Protein AF-A0A978TKM9-F1 (afdb_monomer_lite)

Sequence (139 aa):
MIPGKLTFPPDGYHLVAICLNLVHQRGLTVDRAMEEIANIGITPELKYQWNDIYNEIDVIAVISCKPIEQTTEEDERQEDRLWKVFGQECLLSMGSTGQNYPNFLVRWHLEQTIPPPPPKPDRLLSIRERIVPAPIQSK

Structure (mmCIF, N/CA/C/O backbone):
data_AF-A0A978TKM9-F1
#
_entry.id   AF-A0A978TKM9-F1
#
loop_
_atom_site.group_PDB
_atom_site.id
_atom_site.type_symbol
_atom_site.label_atom_id
_atom_site.label_alt_id
_atom_site.label_comp_id
_atom_site.label_asym_id
_atom_site.label_entity_id
_atom_site.label_seq_id
_atom_site.pdbx_PDB_ins_code
_atom_site.Cartn_x
_atom_site.Cartn_y
_atom_site.Cartn_z
_atom_site.occupancy
_atom_site.B_iso_or_equiv
_atom_site.auth_seq_id
_atom_site.auth_comp_id
_atom_site.auth_asym_id
_atom_site.auth_atom_id
_atom_site.pdbx_PDB_model_num
ATOM 1 N N . MET A 1 1 ? 1.208 -3.485 -26.364 1.00 33.53 1 MET A N 1
ATOM 2 C CA . MET A 1 1 ? 1.485 -2.527 -25.275 1.00 33.53 1 MET A CA 1
ATOM 3 C C . MET A 1 1 ? 0.598 -2.953 -24.118 1.00 33.53 1 MET A C 1
ATOM 5 O O . MET A 1 1 ? -0.610 -2.854 -24.263 1.00 33.53 1 MET A O 1
ATOM 9 N N . ILE A 1 2 ? 1.153 -3.583 -23.078 1.00 36.50 2 ILE A N 1
ATOM 10 C CA . ILE A 1 2 ? 0.353 -4.039 -21.929 1.00 36.50 2 ILE A CA 1
ATOM 11 C C . ILE A 1 2 ? 0.130 -2.799 -21.050 1.00 36.50 2 ILE A C 1
ATOM 13 O O . ILE A 1 2 ? 1.122 -2.229 -20.590 1.00 36.50 2 ILE A O 1
ATOM 17 N N . PRO A 1 3 ? -1.111 -2.317 -20.875 1.00 35.09 3 PRO A N 1
ATOM 18 C CA . PRO A 1 3 ? -1.377 -1.201 -19.980 1.00 35.09 3 PRO A CA 1
ATOM 19 C C . PRO A 1 3 ? -1.104 -1.648 -18.538 1.00 35.09 3 PRO A C 1
ATOM 21 O O . PRO A 1 3 ? -1.501 -2.744 -18.158 1.00 35.09 3 PRO A O 1
ATOM 24 N N . GLY A 1 4 ? -0.453 -0.804 -17.733 1.00 44.97 4 GLY A N 1
ATOM 25 C CA . GLY A 1 4 ? -0.467 -0.970 -16.273 1.00 44.97 4 GLY A CA 1
ATOM 26 C C . GLY A 1 4 ? 0.777 -1.571 -15.616 1.00 44.97 4 GLY A C 1
ATOM 27 O O . GLY A 1 4 ? 0.676 -2.096 -14.512 1.00 44.97 4 GLY A O 1
ATOM 28 N N . LYS A 1 5 ? 1.976 -1.476 -16.210 1.00 52.28 5 LYS A N 1
ATOM 29 C CA . LYS A 1 5 ? 3.181 -1.628 -15.375 1.00 52.28 5 LYS A CA 1
ATOM 30 C C . LYS A 1 5 ? 3.265 -0.428 -14.435 1.00 52.28 5 LYS A C 1
ATOM 32 O O . LYS A 1 5 ? 3.530 0.686 -14.878 1.00 52.28 5 LYS A O 1
ATOM 37 N N . LEU A 1 6 ? 3.031 -0.674 -13.149 1.00 56.16 6 LEU A N 1
ATOM 38 C CA . LEU A 1 6 ? 3.459 0.203 -12.067 1.00 56.16 6 LEU A CA 1
ATOM 39 C C . LEU A 1 6 ? 4.971 0.401 -12.240 1.00 56.16 6 LEU A C 1
ATOM 41 O O . LEU A 1 6 ? 5.762 -0.512 -12.011 1.00 56.16 6 LEU A O 1
ATOM 45 N N . THR A 1 7 ? 5.369 1.557 -12.766 1.00 61.59 7 THR A N 1
ATOM 46 C CA . THR A 1 7 ? 6.777 1.939 -12.816 1.00 61.59 7 THR A CA 1
ATOM 47 C C . THR A 1 7 ? 7.239 2.151 -11.388 1.00 61.59 7 THR A C 1
ATOM 49 O O . THR A 1 7 ? 6.552 2.827 -10.618 1.00 61.59 7 THR A O 1
ATOM 52 N N . PHE A 1 8 ? 8.378 1.554 -11.045 1.00 65.19 8 PHE A N 1
ATOM 53 C CA . PHE A 1 8 ? 9.035 1.767 -9.762 1.00 65.19 8 PHE A CA 1
ATOM 54 C C . PHE A 1 8 ? 9.102 3.272 -9.441 1.00 65.19 8 PHE A C 1
ATOM 56 O O . PHE A 1 8 ? 9.302 4.062 -10.375 1.00 65.19 8 PHE A O 1
ATOM 63 N N . PRO A 1 9 ? 8.903 3.688 -8.175 1.00 72.19 9 PRO A N 1
ATOM 64 C CA . PRO A 1 9 ? 9.083 5.078 -7.779 1.00 72.19 9 PRO A CA 1
ATOM 65 C C . PRO A 1 9 ? 10.443 5.591 -8.281 1.00 72.19 9 PRO A C 1
ATOM 67 O O . PRO A 1 9 ? 11.438 4.861 -8.185 1.00 72.19 9 PRO A O 1
ATOM 70 N N . PRO A 1 10 ? 10.505 6.817 -8.836 1.00 76.19 10 PRO A N 1
ATOM 71 C CA . PRO A 1 10 ? 11.764 7.394 -9.287 1.00 76.19 10 PRO A CA 1
ATOM 72 C C . PRO A 1 10 ? 12.815 7.396 -8.174 1.00 76.19 10 PRO A C 1
ATOM 74 O O . PRO A 1 10 ? 12.484 7.349 -6.990 1.00 76.19 10 PRO A O 1
ATOM 77 N N . ASP A 1 11 ? 14.087 7.468 -8.552 1.00 81.00 11 ASP A N 1
ATOM 78 C CA . ASP A 1 11 ? 15.162 7.625 -7.573 1.00 81.00 11 ASP A CA 1
ATOM 79 C C . ASP A 1 11 ? 14.912 8.852 -6.675 1.00 81.00 11 ASP A C 1
ATOM 81 O O . ASP A 1 11 ? 14.464 9.900 -7.148 1.00 81.00 11 ASP A O 1
ATOM 85 N N . GLY A 1 12 ? 15.156 8.698 -5.375 1.00 82.00 12 GLY A N 1
ATOM 86 C CA . GLY A 1 12 ? 14.908 9.718 -4.360 1.00 82.00 12 GLY A CA 1
ATOM 87 C C . GLY A 1 12 ? 13.449 9.846 -3.917 1.00 82.00 12 GLY A C 1
ATOM 88 O O . GLY A 1 12 ? 13.127 10.802 -3.212 1.00 82.00 12 GLY A O 1
ATOM 89 N N . TYR A 1 13 ? 12.557 8.927 -4.306 1.00 88.25 13 TYR A N 1
ATOM 90 C CA . TYR A 1 13 ? 11.153 8.917 -3.873 1.00 88.25 13 TYR A CA 1
ATOM 91 C C . TYR A 1 13 ? 10.898 7.875 -2.785 1.00 88.25 13 TYR A C 1
ATOM 93 O O . TYR A 1 13 ? 11.485 6.797 -2.774 1.00 88.25 13 TYR A O 1
ATOM 101 N N . HIS A 1 14 ? 9.970 8.191 -1.891 1.00 89.12 14 HIS A N 1
ATOM 102 C CA . HIS A 1 14 ? 9.386 7.280 -0.921 1.00 89.12 14 HIS A CA 1
ATOM 103 C C . HIS A 1 14 ? 8.019 6.818 -1.426 1.00 89.12 14 HIS A C 1
ATOM 105 O O . HIS A 1 14 ? 7.187 7.640 -1.826 1.00 89.12 14 HIS A O 1
ATOM 111 N N . LEU A 1 15 ? 7.822 5.501 -1.463 1.00 90.44 15 LEU A N 1
ATOM 112 C CA . LEU A 1 15 ? 6.572 4.851 -1.838 1.00 90.44 15 LEU A CA 1
ATOM 113 C C . LEU A 1 15 ? 5.964 4.189 -0.609 1.00 90.44 15 LEU A C 1
ATOM 115 O O . LEU A 1 15 ? 6.588 3.309 -0.015 1.00 90.44 15 LEU A O 1
ATOM 119 N N . VAL A 1 16 ? 4.712 4.544 -0.328 1.00 93.12 16 VAL A N 1
ATOM 120 C CA . VAL A 1 16 ? 3.839 3.825 0.596 1.00 93.12 16 VAL A CA 1
ATOM 121 C C . VAL A 1 16 ? 2.669 3.257 -0.200 1.00 93.12 16 VAL A C 1
ATOM 123 O O . VAL A 1 16 ? 1.909 3.993 -0.835 1.00 93.12 16 VAL A O 1
ATOM 126 N N . ALA A 1 17 ? 2.523 1.937 -0.198 1.00 94.56 17 ALA A N 1
ATOM 127 C CA . ALA A 1 17 ? 1.492 1.245 -0.961 1.00 94.56 17 ALA A CA 1
ATOM 128 C C . ALA A 1 17 ? 0.975 0.011 -0.224 1.00 94.56 17 ALA A C 1
ATOM 130 O O . ALA A 1 17 ? 1.730 -0.683 0.447 1.00 94.56 17 ALA A O 1
ATOM 131 N N . ILE A 1 18 ? -0.308 -0.295 -0.395 1.00 96.31 18 ILE A N 1
ATOM 132 C CA . ILE A 1 18 ? -0.939 -1.492 0.161 1.00 96.31 18 ILE A CA 1
ATOM 133 C C . ILE A 1 18 ? -1.300 -2.438 -0.976 1.00 96.31 18 ILE A C 1
ATOM 135 O O . ILE A 1 18 ? -1.987 -2.048 -1.922 1.00 96.31 18 ILE A O 1
ATOM 139 N N . CYS A 1 19 ? -0.884 -3.698 -0.869 1.00 95.81 19 CYS A N 1
ATOM 140 C CA . CYS A 1 19 ? -1.361 -4.756 -1.750 1.00 95.81 19 CYS A CA 1
ATOM 141 C C . CYS A 1 19 ? -2.707 -5.285 -1.240 1.00 95.81 19 CYS A C 1
ATOM 143 O O . CYS A 1 19 ? -2.758 -6.046 -0.270 1.00 95.81 19 CYS A O 1
ATOM 145 N N . LEU A 1 20 ? -3.808 -4.903 -1.896 1.00 96.94 20 LEU A N 1
ATOM 146 C CA . LEU A 1 20 ? -5.159 -5.305 -1.490 1.00 96.94 20 LEU A CA 1
ATOM 147 C C . LEU A 1 20 ? -5.385 -6.814 -1.650 1.00 96.94 20 LEU A C 1
ATOM 149 O O . LEU A 1 20 ? -6.211 -7.385 -0.947 1.00 96.94 20 LEU A O 1
ATOM 153 N N . ASN A 1 21 ? -4.607 -7.486 -2.501 1.00 95.88 21 ASN A N 1
ATOM 154 C CA . ASN A 1 21 ? -4.639 -8.943 -2.631 1.00 95.88 21 ASN A CA 1
ATOM 155 C C . ASN A 1 21 ? -4.097 -9.661 -1.386 1.00 95.88 21 ASN A C 1
ATOM 157 O O . ASN A 1 21 ? -4.394 -10.836 -1.217 1.00 95.88 21 ASN A O 1
ATOM 161 N N . LEU A 1 22 ? -3.330 -8.988 -0.516 1.00 96.19 22 LEU A N 1
ATOM 162 C CA . LEU A 1 22 ? -2.732 -9.594 0.680 1.00 96.19 22 LEU A CA 1
ATOM 163 C C . LEU A 1 22 ? -3.465 -9.248 1.984 1.00 96.19 22 LEU A C 1
ATOM 165 O O . LEU A 1 22 ? -3.185 -9.856 3.013 1.00 96.19 22 LEU A O 1
ATOM 169 N N . VAL A 1 23 ? -4.453 -8.345 1.971 1.00 96.75 23 VAL A N 1
ATOM 170 C CA . VAL A 1 23 ? -5.127 -7.878 3.208 1.00 96.75 23 VAL A CA 1
ATOM 171 C C . VAL A 1 23 ? -5.851 -8.992 3.970 1.00 96.75 23 VAL A C 1
ATOM 173 O O . VAL A 1 23 ? -6.031 -8.906 5.186 1.00 96.75 23 VAL A O 1
ATOM 176 N N . HIS A 1 24 ? -6.184 -10.094 3.290 1.00 95.06 24 HIS A N 1
ATOM 177 C CA . HIS A 1 24 ? -6.733 -11.289 3.928 1.00 95.06 24 HIS A CA 1
ATOM 178 C C . HIS A 1 24 ? -5.772 -11.910 4.956 1.00 95.06 24 HIS A C 1
ATOM 180 O O . HIS A 1 24 ? -6.227 -12.580 5.882 1.00 95.06 24 HIS A O 1
ATOM 186 N N . GLN A 1 25 ? -4.456 -11.688 4.836 1.00 93.25 25 GLN A N 1
ATOM 187 C CA . GLN A 1 25 ? -3.461 -12.160 5.806 1.00 93.25 25 GLN A CA 1
ATOM 188 C C . GLN A 1 25 ? -3.643 -11.500 7.179 1.00 93.25 25 GLN A C 1
ATOM 190 O O . GLN A 1 25 ? -3.291 -12.082 8.201 1.00 93.25 25 GLN A O 1
ATOM 195 N N . ARG A 1 26 ? -4.276 -10.322 7.209 1.00 93.19 26 ARG A N 1
ATOM 196 C CA . ARG A 1 26 ? -4.666 -9.592 8.423 1.00 93.19 26 ARG A CA 1
ATOM 197 C C . ARG A 1 26 ? -6.130 -9.822 8.811 1.00 93.19 26 ARG A C 1
ATOM 199 O O . ARG A 1 26 ? -6.643 -9.149 9.697 1.00 93.19 26 ARG A O 1
ATOM 206 N N . GLY A 1 27 ? -6.820 -10.758 8.152 1.00 94.25 27 GLY A N 1
ATOM 207 C CA . GLY A 1 27 ? -8.242 -11.032 8.378 1.00 94.25 27 GLY A CA 1
ATOM 208 C C . GLY A 1 27 ? -9.186 -9.967 7.812 1.00 94.25 27 GLY A C 1
ATOM 209 O O . GLY A 1 27 ? -10.348 -9.915 8.214 1.00 94.25 27 GLY A O 1
ATOM 210 N N . LEU A 1 28 ? -8.710 -9.118 6.897 1.00 95.88 28 LEU A N 1
ATOM 211 C CA . LEU A 1 28 ? -9.508 -8.070 6.266 1.00 95.88 28 LEU A CA 1
ATOM 212 C C . LEU A 1 28 ? -10.038 -8.524 4.902 1.00 95.88 28 LEU A C 1
ATOM 214 O O . LEU A 1 28 ? -9.389 -9.278 4.178 1.00 95.88 28 LEU A O 1
ATOM 218 N N . THR A 1 29 ? -11.211 -8.018 4.529 1.00 97.00 29 THR A N 1
ATOM 219 C CA . THR A 1 29 ? -11.654 -8.002 3.129 1.00 97.00 29 THR A CA 1
ATOM 220 C C . THR A 1 29 ? -11.143 -6.735 2.446 1.00 97.00 29 THR A C 1
ATOM 222 O O . THR A 1 29 ? -10.745 -5.782 3.117 1.00 97.00 29 THR A O 1
ATOM 225 N N . VAL A 1 30 ? -11.187 -6.695 1.113 1.00 96.12 30 VAL A N 1
ATOM 226 C CA . VAL A 1 30 ? -10.810 -5.497 0.345 1.00 96.12 30 VAL A CA 1
ATOM 227 C C . VAL A 1 30 ? -11.669 -4.292 0.737 1.00 96.12 30 VAL A C 1
ATOM 229 O O . VAL A 1 30 ? -11.122 -3.231 1.019 1.00 96.12 30 VAL A O 1
ATOM 232 N N . ASP A 1 31 ? -12.990 -4.461 0.845 1.00 96.94 31 ASP A N 1
ATOM 233 C CA . ASP A 1 31 ? -13.892 -3.375 1.254 1.00 96.94 31 ASP A CA 1
ATOM 234 C C . ASP A 1 31 ? -13.528 -2.836 2.640 1.00 96.94 31 ASP A C 1
ATOM 236 O O . ASP A 1 31 ? -13.445 -1.626 2.844 1.00 96.94 31 ASP A O 1
ATOM 240 N N . ARG A 1 32 ? -13.220 -3.732 3.588 1.00 97.75 32 ARG A N 1
ATOM 241 C CA . ARG A 1 32 ? -12.820 -3.326 4.937 1.00 97.75 32 ARG A CA 1
ATOM 242 C C . ARG A 1 32 ? -11.459 -2.647 4.964 1.00 97.75 32 ARG A C 1
ATOM 244 O O . ARG A 1 32 ? -11.305 -1.659 5.665 1.00 97.75 32 ARG A O 1
ATOM 251 N N . ALA A 1 33 ? -10.506 -3.113 4.162 1.00 97.56 33 ALA A N 1
ATOM 252 C CA . ALA A 1 33 ? -9.230 -2.431 3.987 1.00 97.56 33 ALA A CA 1
ATOM 253 C C . ALA A 1 33 ? -9.422 -0.999 3.456 1.00 97.56 33 ALA A C 1
ATOM 255 O O . ALA A 1 33 ? -8.809 -0.069 3.974 1.00 97.56 33 ALA A O 1
ATOM 256 N N . MET A 1 34 ? -10.306 -0.799 2.475 1.00 97.94 34 MET A N 1
ATOM 257 C CA . MET A 1 34 ? -10.608 0.532 1.938 1.00 97.94 34 MET A CA 1
ATOM 258 C C . MET A 1 34 ? -11.292 1.439 2.967 1.00 97.94 34 MET A C 1
ATOM 260 O O . MET A 1 34 ? -10.968 2.624 3.038 1.00 97.94 34 MET A O 1
ATOM 264 N N . GLU A 1 35 ? -12.187 0.895 3.796 1.00 97.50 35 GLU A N 1
ATOM 265 C CA . GLU A 1 35 ? -12.778 1.633 4.918 1.00 97.50 35 GLU A CA 1
ATOM 266 C C . GLU A 1 35 ? -11.728 2.061 5.950 1.00 97.50 35 GLU A C 1
ATOM 268 O O . GLU A 1 35 ? -11.750 3.207 6.389 1.00 97.50 35 GLU A O 1
ATOM 273 N N . GLU A 1 36 ? -10.779 1.190 6.308 1.00 97.50 36 GLU A N 1
ATOM 274 C CA . GLU A 1 36 ? -9.695 1.547 7.233 1.00 97.50 36 GLU A CA 1
ATOM 275 C C . GLU A 1 36 ? -8.809 2.670 6.671 1.00 97.50 36 GLU A C 1
ATOM 277 O O . GLU A 1 36 ? -8.473 3.613 7.388 1.00 97.50 36 GLU A O 1
ATOM 282 N N . ILE A 1 37 ? -8.485 2.631 5.373 1.00 96.81 37 ILE A N 1
ATOM 283 C CA . ILE A 1 37 ? -7.734 3.711 4.708 1.00 96.81 37 ILE A CA 1
ATOM 284 C C . ILE A 1 37 ? -8.524 5.031 4.772 1.00 96.81 37 ILE A C 1
ATOM 286 O O . ILE A 1 37 ? -7.971 6.073 5.135 1.00 96.81 37 ILE A O 1
ATOM 290 N N . ALA A 1 38 ? -9.829 4.987 4.487 1.00 96.19 38 ALA A N 1
ATOM 291 C CA . ALA A 1 38 ? -10.698 6.158 4.559 1.00 96.19 38 ALA A CA 1
ATOM 292 C C . ALA A 1 38 ? -10.835 6.705 5.994 1.00 96.19 38 ALA A C 1
ATOM 294 O O . ALA A 1 38 ? -10.815 7.920 6.184 1.00 96.19 38 ALA A O 1
ATOM 295 N N . ASN A 1 39 ? -10.902 5.836 7.009 1.00 96.00 39 ASN A N 1
ATOM 296 C CA . ASN A 1 39 ? -10.958 6.219 8.426 1.00 96.00 39 ASN A CA 1
ATOM 297 C C . ASN A 1 39 ? -9.684 6.932 8.899 1.00 96.00 39 ASN A C 1
ATOM 299 O O . ASN A 1 39 ? -9.741 7.773 9.797 1.00 96.00 39 ASN A O 1
ATOM 303 N N . ILE A 1 40 ? -8.535 6.627 8.288 1.00 93.69 40 ILE A N 1
ATOM 304 C CA . ILE A 1 40 ? -7.274 7.344 8.529 1.00 93.69 40 ILE A CA 1
ATOM 305 C C . ILE A 1 40 ? -7.283 8.731 7.851 1.00 93.69 40 ILE A C 1
ATOM 307 O O . ILE A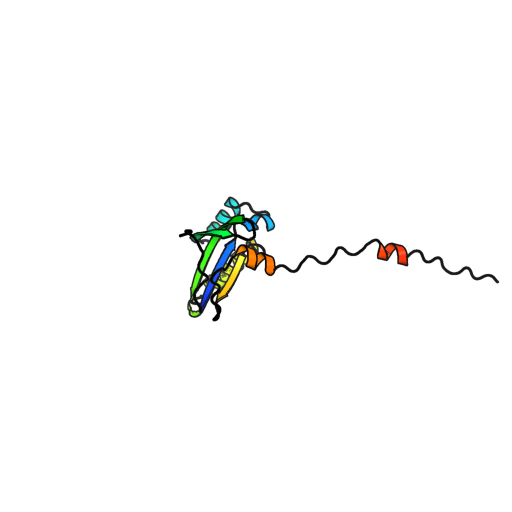 1 40 ? -6.467 9.585 8.195 1.00 93.69 40 ILE A O 1
ATOM 311 N N . GLY A 1 41 ? -8.246 8.997 6.961 1.00 93.94 41 GLY A N 1
ATOM 312 C CA . GLY A 1 41 ? -8.388 10.256 6.227 1.00 93.94 41 GLY A CA 1
ATOM 313 C C . GLY A 1 41 ? -7.649 10.266 4.890 1.00 93.94 41 GLY A C 1
ATOM 314 O O . GLY A 1 41 ? -7.349 11.336 4.366 1.00 93.94 41 GLY A O 1
ATOM 315 N N . ILE A 1 42 ? -7.336 9.089 4.343 1.00 93.81 42 ILE A N 1
ATOM 316 C CA . ILE A 1 42 ? -6.531 8.935 3.131 1.00 93.81 42 ILE A CA 1
ATOM 317 C C . ILE A 1 42 ? -7.433 8.547 1.959 1.00 93.81 42 ILE A C 1
ATOM 319 O O . ILE A 1 42 ? -8.297 7.682 2.076 1.00 93.81 42 ILE A O 1
ATOM 323 N N . THR A 1 43 ? -7.206 9.165 0.799 1.00 94.31 43 THR A N 1
ATOM 324 C CA . THR A 1 43 ? -7.806 8.740 -0.474 1.00 94.31 43 THR A CA 1
ATOM 325 C C . THR A 1 43 ? -6.705 8.153 -1.357 1.00 94.31 43 THR A C 1
ATOM 327 O O . THR A 1 43 ? -5.912 8.923 -1.899 1.00 94.31 43 THR A O 1
ATOM 330 N N . PRO A 1 44 ? -6.605 6.819 -1.483 1.00 94.50 44 PRO A N 1
ATOM 331 C CA . PRO A 1 44 ? -5.512 6.195 -2.216 1.00 94.50 44 PRO A CA 1
ATOM 332 C C . PRO A 1 44 ? -5.727 6.271 -3.732 1.00 94.50 44 PRO A C 1
ATOM 334 O O . PRO A 1 44 ? -6.859 6.258 -4.219 1.00 94.50 44 PRO A O 1
ATOM 337 N N . GLU A 1 45 ? -4.635 6.257 -4.493 1.00 94.06 45 GLU A N 1
ATOM 338 C CA . GLU A 1 45 ? -4.678 6.002 -5.934 1.00 94.06 45 GLU A CA 1
ATOM 339 C C . GLU A 1 45 ? -4.673 4.484 -6.171 1.00 94.06 45 GLU A C 1
ATOM 341 O O . GLU A 1 45 ? -3.720 3.792 -5.811 1.00 94.06 45 GLU A O 1
ATOM 346 N N . LEU A 1 46 ? -5.728 3.947 -6.788 1.00 93.38 46 LEU A N 1
ATOM 347 C CA . LEU A 1 46 ? -5.777 2.529 -7.145 1.00 93.38 46 LEU A CA 1
ATOM 348 C C . LEU A 1 46 ? -5.013 2.266 -8.444 1.00 93.38 46 LEU A C 1
ATOM 350 O O . LEU A 1 46 ? -5.279 2.882 -9.478 1.00 93.38 46 LEU A O 1
ATOM 354 N N . LYS A 1 47 ? -4.100 1.297 -8.401 1.00 91.19 47 LYS A N 1
ATOM 355 C CA . LYS A 1 47 ? -3.353 0.801 -9.558 1.00 91.19 47 LYS A CA 1
ATOM 356 C C . LYS A 1 47 ? -3.532 -0.699 -9.701 1.00 91.19 47 LYS A C 1
ATOM 358 O O . LYS A 1 47 ? -3.622 -1.427 -8.718 1.00 91.19 47 LYS A O 1
ATOM 363 N N . TYR A 1 48 ? -3.543 -1.149 -10.946 1.00 89.94 48 TYR A N 1
ATOM 364 C CA . TYR A 1 48 ? -3.626 -2.559 -11.300 1.00 89.94 48 TYR A CA 1
ATOM 365 C C . TYR A 1 48 ? -2.297 -2.975 -11.905 1.00 89.94 48 TYR A C 1
ATOM 367 O O . TYR A 1 48 ? -1.832 -2.344 -12.854 1.00 89.94 48 TYR A O 1
ATOM 375 N N . GLN A 1 49 ? -1.692 -4.016 -11.349 1.00 88.25 49 GLN A N 1
ATOM 376 C CA . GLN A 1 49 ? -0.416 -4.551 -11.795 1.00 88.25 49 GLN A CA 1
ATOM 377 C C . GLN A 1 49 ? -0.596 -6.018 -12.170 1.00 88.25 49 GLN A C 1
ATOM 379 O O . GLN A 1 49 ? -1.019 -6.828 -11.354 1.00 88.25 49 GLN A O 1
ATOM 384 N N . TRP A 1 50 ? -0.265 -6.371 -13.411 1.00 89.06 50 TRP A N 1
ATOM 385 C CA . TRP A 1 50 ? -0.169 -7.778 -13.788 1.00 89.06 50 TRP A CA 1
ATOM 386 C C . TRP A 1 50 ? 1.037 -8.414 -13.089 1.00 89.06 50 TRP A C 1
ATOM 388 O O . TRP A 1 50 ? 2.158 -7.914 -13.218 1.00 89.06 50 TRP A O 1
ATOM 398 N N . ASN A 1 51 ? 0.801 -9.496 -12.351 1.00 89.06 51 ASN A N 1
ATOM 399 C CA . ASN A 1 51 ? 1.822 -10.229 -11.623 1.00 89.06 51 ASN A CA 1
ATOM 400 C C . ASN A 1 51 ? 2.082 -11.582 -12.296 1.00 89.06 51 ASN A C 1
ATOM 402 O O . ASN A 1 51 ? 1.332 -12.541 -12.120 1.00 89.06 51 ASN A O 1
ATOM 406 N N . ASP A 1 52 ? 3.184 -11.661 -13.044 1.00 88.50 52 ASP A N 1
ATOM 407 C CA . ASP A 1 52 ? 3.589 -12.864 -13.784 1.00 88.50 52 ASP A CA 1
ATOM 408 C C . ASP A 1 52 ? 3.949 -14.057 -12.878 1.00 88.50 52 ASP A C 1
ATOM 410 O O . ASP A 1 52 ? 3.941 -15.196 -13.337 1.00 88.50 52 ASP A O 1
ATOM 414 N N . ILE A 1 53 ? 4.263 -13.822 -11.598 1.00 88.56 53 ILE A N 1
ATOM 415 C CA . ILE A 1 53 ? 4.643 -14.881 -10.647 1.00 88.56 53 ILE A CA 1
ATOM 416 C C . ILE A 1 53 ? 3.407 -15.665 -10.205 1.00 88.56 53 ILE A C 1
ATOM 418 O O . ILE A 1 53 ? 3.451 -16.890 -10.114 1.00 88.56 53 ILE A O 1
ATOM 422 N N . TYR A 1 54 ? 2.303 -14.956 -9.967 1.00 87.44 54 TYR A N 1
ATOM 423 C CA . TYR A 1 54 ? 1.028 -15.546 -9.552 1.00 87.44 54 TYR A CA 1
ATOM 424 C C . TYR A 1 54 ? 0.050 -15.757 -10.709 1.00 87.44 54 TYR A C 1
ATOM 426 O O . TYR A 1 54 ? -0.946 -16.451 -10.535 1.00 87.44 54 TYR A O 1
ATOM 434 N N . ASN A 1 55 ? 0.350 -15.207 -11.892 1.00 89.81 55 ASN A N 1
ATOM 435 C CA . ASN A 1 55 ? -0.542 -15.184 -13.052 1.00 89.81 55 ASN A CA 1
ATOM 436 C C . ASN A 1 55 ? -1.906 -14.543 -12.715 1.00 89.81 55 ASN A C 1
ATOM 438 O O . ASN A 1 55 ? -2.967 -15.036 -13.102 1.00 89.81 55 ASN A O 1
ATOM 442 N N . GLU A 1 56 ? -1.858 -13.441 -11.961 1.00 92.31 56 GLU A N 1
ATOM 443 C CA . GLU A 1 56 ? -3.008 -12.714 -11.413 1.00 92.31 56 GLU A CA 1
ATOM 444 C C . GLU A 1 56 ? -2.821 -11.195 -11.559 1.00 92.31 56 GLU A C 1
ATOM 446 O O . GLU A 1 56 ? -1.712 -10.699 -11.765 1.00 92.31 56 GLU A O 1
ATOM 451 N N . ILE A 1 57 ? -3.917 -10.438 -11.434 1.00 91.44 57 ILE A N 1
ATOM 452 C CA . ILE A 1 57 ? -3.862 -8.977 -11.296 1.00 91.44 57 ILE A CA 1
ATOM 453 C C . ILE A 1 57 ? -3.783 -8.636 -9.808 1.00 91.44 57 ILE A C 1
ATOM 455 O O . ILE A 1 57 ? -4.702 -8.937 -9.043 1.00 91.44 57 ILE A O 1
ATOM 459 N N . ASP A 1 58 ? -2.716 -7.945 -9.423 1.00 93.69 58 ASP A N 1
ATOM 460 C CA . ASP A 1 58 ? -2.611 -7.304 -8.122 1.00 93.69 58 ASP A CA 1
ATOM 461 C C . ASP A 1 58 ? -3.294 -5.932 -8.158 1.00 93.69 58 ASP A C 1
ATOM 463 O O . ASP A 1 58 ? -3.067 -5.115 -9.058 1.00 93.69 58 ASP A O 1
ATOM 467 N N . VAL A 1 59 ? -4.125 -5.672 -7.153 1.00 94.69 59 VAL A N 1
ATOM 468 C CA . VAL A 1 59 ? -4.761 -4.381 -6.902 1.00 94.69 59 VAL A CA 1
ATOM 469 C C . VAL A 1 59 ? -3.979 -3.677 -5.801 1.00 94.69 59 VAL A C 1
ATOM 471 O O . VAL A 1 59 ? -3.908 -4.142 -4.662 1.00 94.69 59 VAL A O 1
ATOM 474 N N . ILE A 1 60 ? -3.381 -2.543 -6.147 1.00 94.81 60 ILE A N 1
ATOM 475 C CA . ILE A 1 60 ? -2.498 -1.777 -5.275 1.00 94.81 60 ILE A CA 1
ATOM 476 C C . ILE A 1 60 ? -3.167 -0.451 -4.928 1.00 94.81 60 ILE A C 1
ATOM 478 O O . ILE A 1 60 ? -3.502 0.327 -5.819 1.00 94.81 60 ILE A O 1
ATOM 482 N N . ALA A 1 61 ? -3.321 -0.172 -3.639 1.00 95.88 61 ALA A N 1
ATOM 483 C CA . ALA A 1 61 ? -3.685 1.148 -3.143 1.00 95.88 61 ALA A CA 1
ATOM 484 C C . ALA A 1 61 ? -2.404 1.939 -2.858 1.00 95.88 61 ALA A C 1
ATOM 486 O O . ALA A 1 61 ? -1.717 1.688 -1.868 1.00 95.88 61 ALA A O 1
ATOM 487 N N . VAL A 1 62 ? -2.057 2.876 -3.740 1.00 93.81 62 VAL A N 1
ATOM 488 C CA . VAL A 1 62 ? -0.921 3.781 -3.546 1.00 93.81 62 VAL A CA 1
ATOM 489 C C . VAL A 1 62 ? -1.356 4.902 -2.611 1.00 93.81 62 VAL A C 1
ATOM 491 O O . VAL A 1 62 ? -2.250 5.683 -2.933 1.00 93.81 62 VAL A O 1
ATOM 494 N N . ILE A 1 63 ? -0.724 4.952 -1.444 1.00 94.88 63 ILE A N 1
ATOM 495 C CA . ILE A 1 63 ? -0.998 5.931 -0.391 1.00 94.88 63 ILE A CA 1
ATOM 496 C C . ILE A 1 63 ? -0.208 7.206 -0.660 1.00 94.88 63 ILE A C 1
ATOM 498 O O . ILE A 1 63 ? -0.757 8.305 -0.653 1.00 94.88 63 ILE A O 1
ATOM 502 N N . SER A 1 64 ? 1.087 7.052 -0.925 1.00 91.56 64 SER A N 1
ATOM 503 C CA . SER A 1 64 ? 1.981 8.155 -1.241 1.00 91.56 64 SER A CA 1
ATOM 504 C C . SER A 1 64 ? 3.099 7.678 -2.164 1.00 91.56 64 SER A C 1
ATOM 506 O O . SER A 1 64 ? 3.542 6.532 -2.111 1.00 91.56 64 SER A O 1
ATOM 508 N N . CYS A 1 65 ? 3.532 8.563 -3.056 1.00 89.56 65 CYS A N 1
ATOM 509 C CA . CYS A 1 65 ? 4.701 8.362 -3.904 1.00 89.56 65 CYS A CA 1
ATOM 510 C C . CYS A 1 65 ? 5.312 9.736 -4.180 1.00 89.56 65 CYS A C 1
ATOM 512 O O . CYS A 1 65 ? 4.905 10.420 -5.121 1.00 89.56 65 CYS A O 1
ATOM 514 N N . LYS A 1 66 ? 6.241 10.178 -3.329 1.00 89.62 66 LYS A N 1
ATOM 515 C CA . LYS A 1 66 ? 6.789 11.544 -3.375 1.00 89.62 66 LYS A CA 1
ATOM 516 C C . LYS A 1 66 ? 8.276 11.587 -3.032 1.00 89.62 66 LYS A C 1
ATOM 518 O O . LYS A 1 66 ? 8.769 10.620 -2.460 1.00 89.62 66 LYS A O 1
ATOM 523 N N . PRO A 1 67 ? 9.001 12.668 -3.370 1.00 90.19 67 PRO A N 1
ATOM 524 C CA . PRO A 1 67 ? 10.405 12.802 -3.000 1.00 90.19 67 PRO A CA 1
ATOM 525 C C . PRO A 1 67 ? 10.602 12.652 -1.488 1.00 90.19 67 PRO A C 1
ATOM 527 O O . PRO A 1 67 ? 9.836 13.231 -0.721 1.00 90.19 67 PRO A O 1
ATOM 530 N N . ILE A 1 68 ? 11.642 11.927 -1.069 1.00 87.88 68 ILE A N 1
ATOM 531 C CA . ILE A 1 68 ? 11.970 11.687 0.349 1.00 87.88 68 ILE A CA 1
ATOM 532 C C . ILE A 1 68 ? 12.145 13.017 1.098 1.00 87.88 68 ILE A C 1
ATOM 534 O O . ILE A 1 68 ? 11.697 13.165 2.228 1.00 87.88 68 ILE A O 1
ATOM 538 N N . GLU A 1 69 ? 12.734 14.018 0.442 1.00 88.62 69 GLU A N 1
ATOM 539 C CA . GLU A 1 69 ? 12.931 15.365 0.999 1.00 88.62 69 GLU A CA 1
ATOM 540 C C . GLU A 1 69 ? 11.616 16.123 1.269 1.00 88.62 69 GLU A C 1
ATOM 542 O O . GLU A 1 69 ? 11.618 17.136 1.962 1.00 88.62 69 GLU A O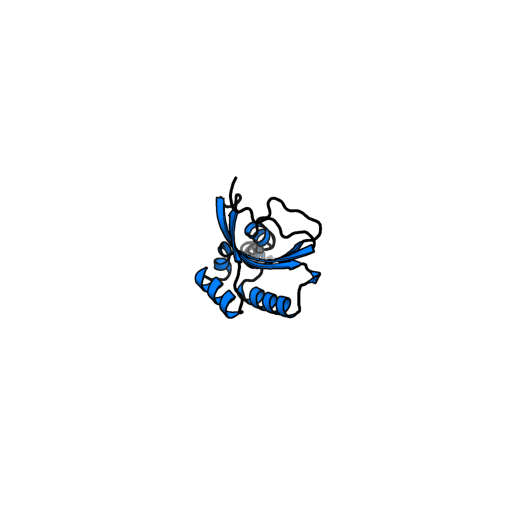 1
ATOM 547 N N . GLN A 1 70 ? 10.495 15.655 0.709 1.00 89.38 70 GLN A N 1
ATOM 548 C CA . GLN A 1 70 ? 9.157 16.227 0.891 1.00 89.38 70 GLN A CA 1
ATOM 549 C C . GLN A 1 70 ? 8.284 15.400 1.847 1.00 89.38 70 GLN A C 1
ATOM 551 O O . GLN A 1 70 ? 7.093 15.692 2.001 1.00 89.38 70 GLN A O 1
ATOM 556 N N . THR A 1 71 ? 8.838 14.357 2.467 1.00 86.94 71 THR A N 1
ATOM 557 C CA . THR A 1 71 ? 8.156 13.612 3.525 1.00 86.94 71 THR A CA 1
ATOM 558 C C . THR A 1 71 ? 8.093 14.468 4.790 1.00 86.94 71 THR A C 1
ATOM 560 O O . THR A 1 71 ? 9.071 15.096 5.190 1.00 86.94 71 THR A O 1
ATOM 563 N N . THR A 1 72 ? 6.910 14.539 5.392 1.00 90.00 72 THR A N 1
ATOM 564 C CA . THR A 1 72 ? 6.605 15.358 6.570 1.00 90.00 72 THR A CA 1
ATOM 565 C C . THR A 1 72 ? 6.329 14.479 7.788 1.00 90.00 72 THR A C 1
ATOM 567 O O . THR A 1 72 ? 5.986 13.308 7.648 1.00 90.00 72 THR A O 1
ATOM 570 N N . GLU A 1 73 ? 6.374 15.059 8.990 1.00 89.31 73 GLU A N 1
ATOM 571 C CA . GLU A 1 73 ? 6.003 14.344 10.224 1.00 89.31 73 GLU A CA 1
ATOM 572 C C . GLU A 1 73 ? 4.567 13.786 10.192 1.00 89.31 73 GLU A C 1
ATOM 574 O O . GLU A 1 73 ? 4.273 12.779 10.834 1.00 89.31 73 GLU A O 1
ATOM 579 N N . GLU A 1 74 ? 3.644 14.431 9.472 1.00 89.31 74 GLU A N 1
ATOM 580 C CA . GLU A 1 74 ? 2.275 13.919 9.339 1.00 89.31 74 GLU A CA 1
ATOM 581 C C . GLU A 1 74 ? 2.230 12.662 8.463 1.00 89.31 74 GLU A C 1
ATOM 583 O O . GLU A 1 74 ? 1.460 11.751 8.757 1.00 89.31 74 GLU A O 1
ATOM 588 N N . ASP A 1 75 ? 3.087 12.564 7.442 1.00 88.25 75 ASP A N 1
ATOM 589 C CA . ASP A 1 75 ? 3.185 11.357 6.616 1.00 88.25 75 ASP A CA 1
ATOM 590 C C . ASP A 1 75 ? 3.683 10.168 7.431 1.00 88.25 75 ASP A C 1
ATOM 592 O O . ASP A 1 75 ? 3.108 9.086 7.351 1.00 88.25 75 ASP A O 1
ATOM 596 N N . GLU A 1 76 ? 4.695 10.384 8.274 1.00 87.88 76 GLU A N 1
ATOM 597 C CA . GLU A 1 76 ? 5.210 9.359 9.187 1.00 87.88 76 GLU A CA 1
ATOM 598 C C . GLU A 1 76 ? 4.120 8.896 10.168 1.00 87.88 76 GLU A C 1
ATOM 600 O O . GLU A 1 76 ? 3.916 7.700 10.374 1.00 87.88 76 GLU A O 1
ATOM 605 N N . ARG A 1 77 ? 3.329 9.829 10.719 1.00 90.12 77 ARG A N 1
ATOM 606 C CA . ARG A 1 77 ? 2.190 9.490 11.593 1.00 90.12 77 ARG A CA 1
ATOM 607 C C . ARG A 1 77 ? 1.093 8.717 10.867 1.00 90.12 77 ARG A C 1
ATOM 609 O O . ARG A 1 77 ? 0.428 7.882 11.488 1.00 90.12 77 ARG A O 1
ATOM 616 N N . GLN A 1 78 ? 0.847 9.018 9.595 1.00 90.88 78 GLN A N 1
ATOM 617 C CA . GLN A 1 78 ? -0.101 8.271 8.771 1.00 90.88 78 GLN A CA 1
ATOM 618 C C . GLN A 1 78 ? 0.424 6.868 8.476 1.00 90.88 78 GLN A C 1
ATOM 620 O O . GLN A 1 78 ? -0.320 5.901 8.633 1.00 90.88 78 GLN A O 1
ATOM 625 N N . GLU A 1 79 ? 1.705 6.741 8.143 1.00 91.56 79 GLU A N 1
ATOM 626 C CA . GLU A 1 79 ? 2.370 5.459 7.936 1.00 91.56 79 GLU A CA 1
ATOM 627 C C . GLU A 1 79 ? 2.320 4.582 9.192 1.00 91.56 79 GLU A C 1
ATOM 629 O O . GLU A 1 79 ? 1.923 3.423 9.103 1.00 91.56 79 GLU A O 1
ATOM 634 N N . ASP A 1 80 ? 2.572 5.141 10.377 1.00 92.12 80 ASP A N 1
ATOM 635 C CA . ASP A 1 80 ? 2.434 4.437 11.658 1.00 92.12 80 ASP A CA 1
ATOM 636 C C . ASP A 1 80 ? 1.015 3.893 11.889 1.00 92.12 80 ASP A C 1
ATOM 638 O O . ASP A 1 80 ? 0.822 2.811 12.459 1.00 92.12 80 ASP A O 1
ATOM 642 N N . ARG A 1 81 ? -0.016 4.647 11.483 1.00 92.94 81 ARG A N 1
ATOM 643 C CA . ARG A 1 81 ? -1.417 4.199 11.573 1.00 92.94 81 ARG A CA 1
ATOM 644 C C . ARG A 1 81 ? -1.694 3.079 10.581 1.00 92.94 81 ARG A C 1
ATOM 646 O O . ARG A 1 81 ? -2.310 2.085 10.963 1.00 92.94 81 ARG A O 1
ATOM 653 N N . LEU A 1 82 ? -1.209 3.211 9.348 1.00 94.81 82 LEU A N 1
ATOM 654 C CA . LEU A 1 82 ? -1.337 2.179 8.320 1.00 94.81 82 LEU A CA 1
ATOM 655 C C . LEU A 1 82 ? -0.617 0.897 8.742 1.00 94.81 82 LEU A C 1
ATOM 657 O O . LEU A 1 82 ? -1.187 -0.186 8.625 1.00 94.81 82 LEU A O 1
ATOM 661 N N . TRP A 1 83 ? 0.582 1.004 9.313 1.00 94.06 83 TRP A N 1
ATOM 662 C CA . TRP A 1 83 ? 1.360 -0.133 9.794 1.00 94.06 83 TRP A CA 1
ATOM 663 C C . TRP A 1 83 ? 0.610 -0.937 10.859 1.00 94.06 83 TRP A C 1
ATOM 665 O O . TRP A 1 83 ? 0.595 -2.166 10.813 1.00 94.06 83 TRP A O 1
ATOM 675 N N . LYS A 1 84 ? -0.084 -0.268 11.789 1.00 93.00 84 LYS A N 1
ATOM 676 C CA . LYS A 1 84 ? -0.894 -0.944 12.821 1.00 93.00 84 LYS A CA 1
ATOM 677 C C . LYS A 1 84 ? -2.016 -1.800 12.229 1.00 93.00 84 LYS A C 1
ATOM 679 O O . LYS A 1 84 ? -2.316 -2.863 12.775 1.00 93.00 84 LYS A O 1
ATOM 684 N N . VAL A 1 85 ? -2.621 -1.352 11.131 1.00 94.38 85 VAL A N 1
ATOM 685 C CA . VAL A 1 85 ? -3.720 -2.062 10.460 1.00 94.38 85 VAL A CA 1
ATOM 686 C C . VAL A 1 85 ? -3.172 -3.169 9.556 1.00 94.38 85 VAL A C 1
ATOM 688 O O . VAL A 1 85 ? -3.510 -4.346 9.716 1.00 94.38 85 VAL A O 1
ATOM 691 N N . PHE A 1 86 ? -2.289 -2.800 8.633 1.00 94.94 86 PHE A N 1
ATOM 692 C CA . PHE A 1 86 ? -1.907 -3.628 7.492 1.00 94.94 86 PHE A CA 1
ATOM 693 C C . PHE A 1 86 ? -0.643 -4.458 7.718 1.00 94.94 86 PHE A C 1
ATOM 695 O O . PHE A 1 86 ? -0.536 -5.537 7.136 1.00 94.94 86 PHE A O 1
ATOM 702 N N . GLY A 1 87 ? 0.273 -3.988 8.571 1.00 91.62 87 GLY A N 1
ATOM 703 C CA . GLY A 1 87 ? 1.562 -4.631 8.830 1.00 91.62 87 GLY A CA 1
ATOM 704 C C . GLY A 1 87 ? 2.413 -4.852 7.574 1.00 91.62 87 GLY A C 1
ATOM 705 O O . GLY A 1 87 ? 2.049 -4.456 6.467 1.00 91.62 87 GLY A O 1
ATOM 706 N N . GLN A 1 88 ? 3.555 -5.517 7.739 1.00 90.88 88 GLN A N 1
ATOM 707 C CA . GLN A 1 88 ? 4.467 -5.837 6.634 1.00 90.88 88 GLN A CA 1
ATOM 708 C C . GLN A 1 88 ? 3.882 -6.855 5.645 1.00 90.88 88 GLN A C 1
ATOM 710 O O . GLN A 1 88 ? 4.385 -7.026 4.541 1.00 90.88 88 GLN A O 1
ATOM 715 N N . GLU A 1 89 ? 2.816 -7.542 6.045 1.00 91.88 89 GLU A N 1
ATOM 716 C CA . GLU A 1 89 ? 2.110 -8.527 5.237 1.00 91.88 89 GLU A CA 1
ATOM 717 C C . GLU A 1 89 ? 1.436 -7.888 4.018 1.00 91.88 89 GLU A C 1
ATOM 719 O O . GLU A 1 89 ? 1.310 -8.524 2.974 1.00 91.88 89 GLU A O 1
ATOM 724 N N . CYS A 1 90 ? 1.006 -6.627 4.137 1.00 94.06 90 CYS A N 1
ATOM 725 C CA . CYS A 1 90 ? 0.244 -5.948 3.085 1.00 94.06 90 CYS A CA 1
ATOM 726 C C . CYS A 1 90 ? 0.792 -4.561 2.737 1.00 94.06 90 CYS A C 1
ATOM 728 O O . CYS A 1 90 ? 0.540 -4.091 1.627 1.00 94.06 90 CYS A O 1
ATOM 730 N N . LEU A 1 91 ? 1.479 -3.893 3.671 1.00 95.06 91 LEU A N 1
ATOM 731 C CA . LEU A 1 91 ? 1.975 -2.527 3.524 1.00 95.06 91 LEU A CA 1
ATOM 732 C C . LEU A 1 91 ? 3.445 -2.526 3.117 1.00 95.06 91 LEU A C 1
ATOM 734 O O . LEU A 1 91 ? 4.322 -2.975 3.852 1.00 95.06 91 LEU A O 1
ATOM 738 N N . LEU A 1 92 ? 3.705 -1.949 1.953 1.00 92.81 92 LEU A N 1
ATOM 739 C CA . LEU A 1 92 ? 5.033 -1.627 1.473 1.00 92.81 92 LEU A CA 1
ATOM 740 C C . LEU A 1 92 ? 5.329 -0.171 1.823 1.00 92.81 92 LEU A C 1
ATOM 742 O O . LEU A 1 92 ? 4.613 0.718 1.370 1.00 92.81 92 LEU A O 1
ATOM 746 N N . SER A 1 93 ? 6.408 0.057 2.562 1.00 91.56 93 SER A N 1
ATOM 747 C CA . SER A 1 93 ? 7.027 1.371 2.720 1.00 91.56 93 SER A CA 1
ATOM 748 C C . SER A 1 93 ? 8.492 1.258 2.342 1.00 91.56 93 SER A C 1
ATOM 750 O O . SER A 1 93 ? 9.233 0.465 2.929 1.00 91.56 93 SER A O 1
ATOM 752 N N . MET A 1 94 ? 8.908 1.988 1.311 1.00 87.56 94 MET A N 1
ATOM 753 C CA . MET A 1 94 ? 10.286 1.927 0.841 1.00 87.56 94 MET A CA 1
ATOM 754 C C . MET A 1 94 ? 10.757 3.243 0.229 1.00 87.56 94 MET A C 1
ATOM 756 O O . MET A 1 94 ? 10.038 3.896 -0.527 1.00 87.56 94 MET A O 1
ATOM 760 N N . GLY A 1 95 ? 12.003 3.607 0.527 1.00 83.81 95 GLY A N 1
ATOM 761 C CA . GLY A 1 95 ? 12.737 4.639 -0.199 1.00 83.81 95 GLY A CA 1
ATOM 762 C C . GLY A 1 95 ? 13.432 4.045 -1.423 1.00 83.81 95 GLY A C 1
ATOM 763 O O . GLY A 1 95 ? 14.051 2.984 -1.343 1.00 83.81 95 GLY A O 1
ATOM 764 N N . SER A 1 96 ? 13.345 4.734 -2.552 1.00 75.56 96 SER A N 1
ATOM 765 C CA . SER A 1 96 ? 14.086 4.427 -3.771 1.00 75.56 96 SER A CA 1
ATOM 766 C C . SER A 1 96 ? 15.443 5.130 -3.716 1.00 75.56 96 SER A C 1
ATOM 768 O O . SER A 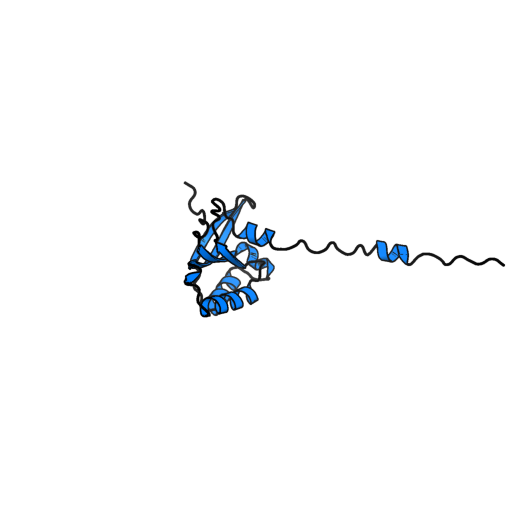1 96 ? 15.494 6.359 -3.709 1.00 75.56 96 SER A O 1
ATOM 770 N N . THR A 1 97 ? 16.539 4.369 -3.630 1.00 64.81 97 THR A N 1
ATOM 771 C CA . THR A 1 97 ? 17.911 4.899 -3.718 1.00 64.81 97 THR A CA 1
ATOM 772 C C . THR A 1 97 ? 18.679 4.216 -4.847 1.00 64.81 97 THR A C 1
ATOM 774 O O . THR A 1 97 ? 19.074 3.055 -4.761 1.00 64.81 97 THR A O 1
ATOM 777 N N . GLY A 1 98 ? 18.873 4.934 -5.948 1.00 56.66 98 GLY A N 1
ATOM 778 C CA . GLY A 1 98 ? 19.735 4.605 -7.084 1.00 56.66 98 GLY A CA 1
ATOM 779 C C . GLY A 1 98 ? 19.386 3.343 -7.880 1.00 56.66 98 GLY A C 1
ATOM 780 O O . GLY A 1 98 ? 20.040 3.074 -8.889 1.00 56.66 98 GLY A O 1
ATOM 781 N N . GLN A 1 99 ? 18.392 2.551 -7.467 1.00 59.66 99 GLN A N 1
ATOM 782 C CA . GLN A 1 99 ? 18.037 1.291 -8.118 1.00 59.66 99 GLN A CA 1
ATOM 783 C C . GLN A 1 99 ? 16.759 1.433 -8.932 1.00 59.66 99 GLN A C 1
ATOM 785 O O . GLN A 1 99 ? 15.673 1.657 -8.411 1.00 59.66 99 GLN A O 1
ATOM 790 N N . ASN A 1 100 ? 16.898 1.270 -10.243 1.00 60.41 100 ASN A N 1
ATOM 791 C CA . ASN A 1 100 ? 15.780 1.258 -11.169 1.00 60.41 100 ASN A CA 1
ATOM 792 C C . ASN A 1 100 ? 15.312 -0.197 -11.329 1.00 60.41 100 ASN A C 1
ATOM 794 O O . ASN A 1 100 ? 16.039 -1.013 -11.897 1.00 60.41 100 ASN A O 1
ATOM 798 N N . TYR A 1 101 ? 14.125 -0.538 -10.822 1.00 65.69 101 TYR A N 1
ATOM 799 C CA . TYR A 1 101 ? 13.548 -1.879 -10.966 1.00 65.69 101 TYR A CA 1
ATOM 800 C C . TYR A 1 101 ? 12.479 -1.884 -12.070 1.00 65.69 101 TYR A C 1
ATOM 802 O O . TYR A 1 101 ? 11.302 -1.641 -11.798 1.00 65.69 101 TYR A O 1
ATOM 810 N N . PRO A 1 102 ? 12.835 -2.192 -13.333 1.00 63.62 102 PRO A N 1
ATOM 811 C CA . PRO A 1 102 ? 11.898 -2.118 -14.461 1.00 63.62 102 PRO A CA 1
ATOM 812 C C . PRO A 1 102 ? 10.731 -3.118 -14.378 1.00 63.62 102 PRO A C 1
ATOM 814 O O . PRO A 1 102 ? 9.747 -2.972 -15.102 1.00 63.62 102 PRO A O 1
ATOM 817 N N . ASN A 1 103 ? 10.828 -4.128 -13.508 1.00 73.25 103 ASN A N 1
ATOM 818 C CA . ASN A 1 103 ? 9.794 -5.137 -13.258 1.00 73.25 103 ASN A CA 1
ATOM 819 C C . ASN A 1 103 ? 9.467 -5.234 -11.761 1.00 73.25 103 ASN A C 1
ATOM 821 O O . ASN A 1 103 ? 9.385 -6.328 -11.208 1.00 73.25 103 ASN A O 1
ATOM 825 N N . PHE A 1 104 ? 9.354 -4.095 -11.083 1.00 82.81 104 PHE A N 1
ATOM 826 C CA . PHE A 1 104 ? 8.989 -4.087 -9.674 1.00 82.81 104 PHE A CA 1
ATOM 827 C C . PHE A 1 104 ? 7.576 -4.634 -9.456 1.00 82.81 104 PHE A C 1
ATOM 829 O O . PHE A 1 104 ? 6.633 -4.128 -10.058 1.00 82.81 104 PHE A O 1
ATOM 836 N N . LEU A 1 105 ? 7.432 -5.629 -8.577 1.00 88.06 105 LEU A N 1
ATOM 837 C CA . LEU A 1 105 ? 6.151 -6.214 -8.180 1.00 88.06 105 LEU A CA 1
ATOM 838 C C . LEU A 1 105 ? 5.959 -6.032 -6.670 1.00 88.06 105 LEU A C 1
ATOM 840 O O . LEU A 1 105 ? 6.730 -6.585 -5.883 1.00 88.06 105 LEU A O 1
ATOM 844 N N . VAL A 1 106 ? 4.931 -5.276 -6.269 1.00 89.69 106 VAL A N 1
ATOM 845 C CA . VAL A 1 106 ? 4.687 -4.924 -4.853 1.00 89.69 106 VAL A CA 1
ATOM 846 C C . VAL A 1 106 ? 4.458 -6.178 -4.009 1.00 89.69 106 VAL A C 1
ATOM 848 O O . VAL A 1 106 ? 5.128 -6.372 -2.997 1.00 89.69 106 VAL A O 1
ATOM 851 N N . ARG A 1 107 ? 3.548 -7.056 -4.454 1.00 91.81 107 ARG A N 1
ATOM 852 C CA . ARG A 1 107 ? 3.203 -8.303 -3.757 1.00 91.81 107 ARG A CA 1
ATOM 853 C C . ARG A 1 107 ? 4.422 -9.191 -3.533 1.00 91.81 107 ARG A C 1
ATOM 855 O O . ARG A 1 107 ? 4.652 -9.640 -2.416 1.00 91.81 107 ARG A O 1
ATOM 862 N N . TRP A 1 108 ? 5.226 -9.380 -4.580 1.00 89.38 108 TRP A N 1
ATOM 863 C CA . TRP A 1 108 ? 6.429 -10.199 -4.486 1.00 89.38 108 TRP A CA 1
ATOM 864 C C . TRP A 1 108 ? 7.399 -9.644 -3.442 1.00 89.38 108 TRP A C 1
ATOM 866 O O . TRP A 1 108 ? 7.910 -10.406 -2.630 1.00 89.38 108 TRP A O 1
ATOM 876 N N . HIS A 1 109 ? 7.619 -8.324 -3.424 1.00 87.94 109 HIS A N 1
ATOM 877 C CA . HIS A 1 109 ? 8.522 -7.702 -2.457 1.00 87.94 109 HIS A CA 1
ATOM 878 C C . HIS A 1 109 ? 8.055 -7.924 -1.013 1.00 87.94 109 HIS A C 1
ATOM 880 O O . HIS A 1 109 ? 8.856 -8.310 -0.166 1.00 87.94 109 HIS A O 1
ATOM 886 N N . LEU A 1 110 ? 6.756 -7.756 -0.748 1.00 89.94 110 LEU A N 1
ATOM 887 C CA . LEU A 1 110 ? 6.165 -7.989 0.573 1.00 89.94 110 LEU A CA 1
ATOM 888 C C . LEU A 1 110 ? 6.377 -9.431 1.044 1.00 89.94 110 LEU A C 1
ATOM 890 O O . LEU A 1 110 ? 6.862 -9.663 2.150 1.00 89.94 110 LEU A O 1
ATOM 894 N N . GLU A 1 111 ? 6.121 -10.403 0.173 1.00 88.56 111 GLU A N 1
ATOM 895 C CA . GLU A 1 111 ? 6.255 -11.825 0.497 1.00 88.56 111 GLU A CA 1
ATOM 896 C C . GLU A 1 111 ? 7.717 -12.264 0.692 1.00 88.56 111 GLU A C 1
ATOM 898 O O . GLU A 1 111 ? 7.966 -13.194 1.456 1.00 88.56 111 GLU A O 1
ATOM 903 N N . GLN A 1 112 ? 8.697 -11.591 0.070 1.00 80.81 112 GLN A N 1
ATOM 904 C CA . GLN A 1 112 ? 10.122 -11.851 0.335 1.00 80.81 112 GLN A CA 1
ATOM 905 C C . GLN A 1 112 ? 10.579 -11.355 1.715 1.00 80.81 112 GLN A C 1
ATOM 907 O O . GLN A 1 112 ? 11.597 -11.821 2.228 1.00 80.81 112 GLN A O 1
ATOM 912 N N . THR A 1 113 ? 9.867 -10.397 2.312 1.00 67.31 113 THR A N 1
ATOM 913 C CA . THR A 1 113 ? 10.287 -9.778 3.578 1.00 67.31 113 THR A CA 1
ATOM 914 C C . THR A 1 113 ? 9.784 -10.490 4.835 1.00 67.31 113 THR A C 1
ATOM 916 O O . THR A 1 113 ? 10.220 -10.159 5.937 1.00 67.31 113 THR A O 1
ATOM 919 N N . ILE A 1 114 ? 8.933 -11.510 4.690 1.00 59.62 114 ILE A N 1
ATOM 920 C CA . ILE A 1 114 ? 8.448 -12.326 5.807 1.00 59.62 114 ILE A CA 1
ATOM 921 C C . ILE A 1 114 ? 9.407 -13.517 5.990 1.00 59.62 114 ILE A C 1
ATOM 923 O O . ILE A 1 114 ? 9.489 -14.366 5.099 1.00 59.62 114 ILE A O 1
ATOM 927 N N . PRO A 1 115 ? 10.140 -13.640 7.117 1.00 55.34 115 PRO A N 1
ATOM 928 C CA . PRO A 1 115 ? 10.931 -14.839 7.363 1.00 55.34 115 PRO A CA 1
ATOM 929 C C . PRO A 1 115 ? 9.996 -16.057 7.429 1.00 55.34 115 PRO A C 1
ATOM 931 O O . PRO A 1 115 ? 8.911 -15.958 8.014 1.00 55.34 115 PRO A O 1
ATOM 934 N N . PRO A 1 116 ? 10.384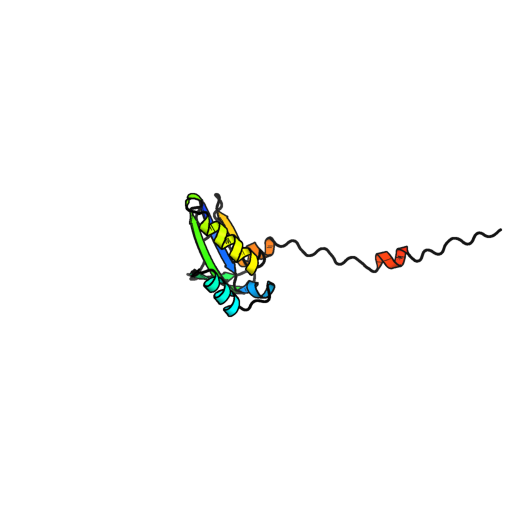 -17.216 6.863 1.00 53.75 116 PRO A N 1
ATOM 935 C CA . PRO A 1 116 ? 9.572 -18.416 6.984 1.00 53.75 116 PRO A CA 1
ATOM 936 C C . PRO A 1 116 ? 9.321 -18.707 8.471 1.00 53.75 116 PRO A C 1
ATOM 938 O O . PRO A 1 116 ? 10.232 -18.519 9.289 1.00 53.75 116 PRO A O 1
ATOM 941 N N . PRO A 1 117 ? 8.109 -19.157 8.851 1.00 56.25 117 PRO A N 1
ATOM 942 C CA . PRO A 1 117 ? 7.842 -19.525 10.231 1.00 56.25 117 PRO A CA 1
ATOM 943 C C . PRO A 1 117 ? 8.885 -20.557 10.679 1.00 56.25 117 PRO A C 1
ATOM 945 O O . PRO A 1 117 ? 9.257 -21.427 9.881 1.00 56.25 117 PRO A O 1
ATOM 948 N N . PRO A 1 118 ? 9.371 -20.486 11.933 1.00 55.59 118 PRO A N 1
ATOM 949 C CA . PRO A 1 118 ? 10.328 -21.464 12.418 1.00 55.59 118 PRO A CA 1
ATOM 950 C C . PRO A 1 118 ? 9.744 -22.872 12.227 1.00 55.59 118 PRO A C 1
ATOM 952 O O . PRO A 1 118 ? 8.537 -23.064 12.433 1.00 55.59 118 PRO A O 1
ATOM 955 N N . PRO A 1 119 ? 10.563 -23.859 11.815 1.00 68.12 119 PRO A N 1
ATOM 956 C CA . PRO A 1 119 ? 10.092 -25.226 11.656 1.00 68.12 119 PRO A CA 1
ATOM 957 C C . PRO A 1 119 ? 9.398 -25.667 12.946 1.00 68.12 119 PRO A C 1
ATOM 959 O O . PRO A 1 119 ? 9.876 -25.376 14.048 1.00 68.12 119 PRO A O 1
ATOM 962 N N . LYS A 1 120 ? 8.242 -26.338 12.817 1.00 54.41 120 LYS A N 1
ATOM 963 C CA . LYS A 1 120 ? 7.521 -26.872 13.980 1.00 54.41 120 LYS A CA 1
ATOM 964 C C . LYS A 1 120 ? 8.522 -27.676 14.816 1.00 54.41 120 LYS A C 1
ATOM 966 O O . LYS A 1 120 ? 9.184 -28.542 14.244 1.00 54.41 120 LYS A O 1
ATOM 971 N N . PRO A 1 121 ? 8.643 -27.421 16.132 1.00 54.88 121 PRO A N 1
ATOM 972 C CA . PRO A 1 121 ? 9.535 -28.208 16.964 1.00 54.88 121 PRO A CA 1
ATOM 973 C C . PRO A 1 121 ? 9.140 -29.676 16.830 1.00 54.88 121 PRO A C 1
ATOM 975 O O . PRO A 1 121 ? 7.971 -30.026 17.033 1.00 54.88 121 PRO A O 1
ATOM 978 N N . ASP A 1 122 ? 10.108 -30.513 16.463 1.00 59.22 122 ASP A N 1
ATOM 979 C CA . ASP A 1 122 ? 9.935 -31.954 16.340 1.00 59.22 122 ASP A CA 1
ATOM 980 C C . ASP A 1 122 ? 9.603 -32.526 17.726 1.00 59.22 122 ASP A C 1
ATOM 982 O O . ASP A 1 122 ? 10.468 -32.928 18.506 1.00 59.22 122 ASP A O 1
ATOM 986 N N . ARG A 1 123 ? 8.311 -32.555 18.075 1.00 51.22 123 ARG A N 1
ATOM 987 C CA . ARG A 1 123 ? 7.825 -33.129 19.342 1.00 51.22 123 ARG A CA 1
ATOM 988 C C . ARG A 1 123 ? 8.151 -34.624 19.469 1.00 51.22 123 ARG A C 1
ATOM 990 O O . ARG A 1 123 ? 8.022 -35.177 20.554 1.00 51.22 123 ARG A O 1
ATOM 997 N N . LEU A 1 124 ? 8.580 -35.277 18.387 1.00 49.41 124 LEU A N 1
ATOM 998 C CA . LEU A 1 124 ? 8.987 -36.682 18.376 1.00 49.41 124 LEU A CA 1
ATOM 999 C C . LEU A 1 124 ? 10.413 -36.914 18.902 1.00 49.41 124 LEU A C 1
ATOM 1001 O O . LEU A 1 124 ? 10.693 -38.011 19.389 1.00 49.41 124 LEU A O 1
ATOM 1005 N N . LEU A 1 125 ? 11.293 -35.905 18.883 1.00 50.91 125 LEU A N 1
ATOM 1006 C CA . LEU A 1 125 ? 12.640 -36.030 19.456 1.00 50.91 125 LEU A CA 1
ATOM 1007 C C . LEU A 1 125 ? 12.622 -35.905 20.989 1.00 50.91 125 LEU A C 1
ATOM 1009 O O . LEU A 1 125 ? 13.302 -36.665 21.672 1.00 50.91 125 LEU A O 1
ATOM 1013 N N . SER A 1 126 ? 11.749 -35.059 21.553 1.00 47.47 126 SER A N 1
ATOM 1014 C CA . SER A 1 126 ? 11.666 -34.862 23.012 1.00 47.47 126 SER A CA 1
ATOM 1015 C C . SER A 1 126 ? 11.016 -36.021 23.781 1.00 47.47 126 SER A C 1
ATOM 1017 O O . SER A 1 126 ? 11.175 -36.117 25.000 1.00 47.47 126 SER A O 1
ATOM 1019 N N . ILE A 1 127 ? 10.299 -36.918 23.092 1.00 50.34 127 ILE A N 1
ATOM 1020 C CA . ILE A 1 127 ? 9.734 -38.137 23.694 1.00 50.34 127 ILE A CA 1
ATOM 1021 C C . ILE A 1 127 ? 10.776 -39.263 23.712 1.00 50.34 127 ILE A C 1
ATOM 1023 O O . ILE A 1 127 ? 10.860 -39.989 24.700 1.00 50.34 127 ILE A O 1
ATOM 1027 N N . ARG A 1 128 ? 11.608 -39.391 22.668 1.00 47.59 128 ARG A N 1
ATOM 1028 C CA . ARG A 1 128 ? 12.640 -40.442 22.604 1.00 47.59 128 ARG A CA 1
ATOM 1029 C C . ARG A 1 128 ? 13.750 -40.256 23.640 1.00 47.59 128 ARG A C 1
ATOM 1031 O O . ARG A 1 128 ? 14.242 -41.250 24.158 1.00 47.59 128 ARG A O 1
ATOM 1038 N N . GLU A 1 129 ? 14.081 -39.022 24.010 1.00 50.59 129 GLU A N 1
ATOM 1039 C CA . GLU A 1 129 ? 15.116 -38.748 25.022 1.00 50.59 129 GLU A CA 1
ATOM 1040 C C . GLU A 1 129 ? 14.633 -38.908 26.476 1.00 50.59 129 GLU A C 1
ATOM 1042 O O . GLU A 1 129 ? 15.449 -39.017 27.387 1.00 50.59 129 GLU A O 1
ATOM 1047 N N . ARG A 1 130 ? 13.315 -38.975 26.723 1.00 49.66 130 ARG A N 1
ATOM 1048 C CA . ARG A 1 130 ? 12.756 -39.214 28.071 1.00 49.66 130 ARG A CA 1
ATOM 1049 C C . ARG A 1 130 ? 12.569 -40.691 28.414 1.00 49.66 130 ARG A C 1
ATOM 1051 O O . ARG A 1 130 ? 12.287 -41.006 29.566 1.00 49.66 130 ARG A O 1
ATOM 1058 N N . ILE A 1 131 ? 12.725 -41.591 27.443 1.00 49.97 131 ILE A N 1
ATOM 1059 C CA . ILE A 1 131 ? 12.586 -43.041 27.631 1.00 49.97 131 ILE A CA 1
ATOM 1060 C C . ILE A 1 131 ? 13.975 -43.680 27.524 1.00 49.97 131 ILE A C 1
ATOM 1062 O O . ILE A 1 131 ? 14.239 -44.512 26.663 1.00 49.97 131 ILE A O 1
ATOM 1066 N N . VAL A 1 132 ? 14.891 -43.275 28.402 1.00 52.75 132 VAL A N 1
ATOM 1067 C CA . VAL A 1 132 ? 16.067 -44.091 28.720 1.00 52.75 132 VAL A CA 1
ATOM 1068 C C . VAL A 1 132 ? 15.783 -44.728 30.081 1.00 52.75 132 VAL A C 1
ATOM 1070 O O . VAL A 1 132 ? 15.731 -44.006 31.078 1.00 52.75 132 VAL A O 1
ATOM 1073 N N . PRO A 1 133 ? 15.534 -46.048 30.166 1.00 50.62 133 PRO A N 1
ATOM 1074 C CA . PRO A 1 133 ? 15.436 -46.704 31.458 1.00 50.62 133 PRO A CA 1
ATOM 1075 C C . PRO A 1 133 ? 16.799 -46.637 32.154 1.00 50.62 133 PRO A C 1
ATOM 1077 O O . PRO A 1 133 ? 17.830 -46.942 31.553 1.00 50.62 133 PRO A O 1
ATOM 1080 N N . ALA A 1 134 ? 16.797 -46.221 33.422 1.00 54.81 134 ALA A N 1
ATOM 1081 C CA . ALA A 1 134 ? 17.984 -46.232 34.266 1.00 54.81 134 ALA A CA 1
ATOM 1082 C C . ALA A 1 134 ? 18.607 -47.645 34.296 1.00 54.81 134 ALA A C 1
ATOM 1084 O O . ALA A 1 134 ? 17.865 -48.631 34.372 1.00 54.81 134 ALA A O 1
ATOM 1085 N N . PRO A 1 135 ? 19.945 -47.775 34.246 1.00 50.88 135 PRO A N 1
ATOM 1086 C CA . PRO A 1 135 ? 20.594 -49.075 34.303 1.00 50.88 135 PRO A CA 1
ATOM 1087 C C . PRO A 1 135 ? 20.325 -49.728 35.662 1.00 50.88 135 PRO A C 1
ATOM 1089 O O . PRO A 1 135 ? 20.605 -49.159 36.718 1.00 50.88 135 PRO A O 1
ATOM 1092 N N . ILE A 1 136 ? 19.765 -50.937 35.622 1.00 53.53 136 ILE A N 1
ATOM 1093 C CA . ILE A 1 136 ? 19.554 -51.788 36.792 1.00 53.53 136 ILE A CA 1
ATOM 1094 C C . ILE A 1 136 ? 20.937 -52.171 37.331 1.00 53.53 136 ILE A C 1
ATOM 1096 O O . ILE A 1 136 ? 21.661 -52.938 36.698 1.00 53.53 136 ILE A O 1
ATOM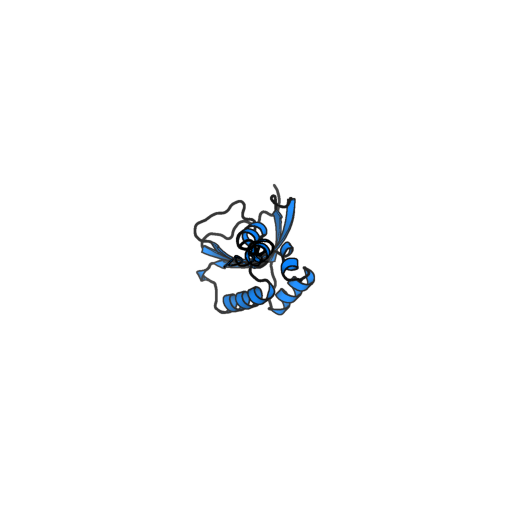 1100 N N . GLN A 1 137 ? 21.310 -51.645 38.499 1.00 49.03 137 GLN A N 1
ATOM 1101 C CA . GLN A 1 137 ? 22.470 -52.144 39.233 1.00 49.03 137 GLN A CA 1
ATOM 1102 C C . GLN A 1 137 ? 22.146 -53.546 39.767 1.00 49.03 137 GLN A C 1
ATOM 1104 O O . GLN A 1 137 ? 21.310 -53.696 40.658 1.00 49.03 137 GLN A O 1
ATOM 1109 N N . SER A 1 138 ? 22.788 -54.574 39.207 1.00 50.28 138 SER A N 1
ATOM 1110 C CA . SER A 1 138 ? 22.871 -55.887 39.856 1.00 50.28 138 SER A CA 1
ATOM 1111 C C . SER A 1 138 ? 24.047 -55.901 40.826 1.00 50.28 138 SER A C 1
ATOM 1113 O O . SER A 1 138 ? 25.110 -55.363 40.520 1.00 50.28 138 SER A O 1
ATOM 1115 N N . LYS A 1 139 ? 23.772 -56.463 42.003 1.00 46.53 139 LYS A N 1
ATOM 1116 C CA . LYS A 1 139 ? 24.662 -56.617 43.158 1.00 46.53 139 LYS A CA 1
ATOM 1117 C C . LYS A 1 139 ? 25.877 -57.491 42.873 1.00 46.53 139 LYS A C 1
ATOM 1119 O O . LYS A 1 139 ? 25.727 -58.438 42.070 1.00 46.53 139 LYS A O 1
#

Foldseek 3Di:
DDPFDPWDQPAQKKWKKFFQVQLVVLVDHSVRLCVLCVVLVFDFDWGWHQDPVVRDITIMGTRDIGGPVPDDPVNVVSVVSNCVRRNLRTIDIDHHHPDGDRRDDPNVVSVVPDDPDPPDPPPVVVVVVVPDPDDDDDD

Se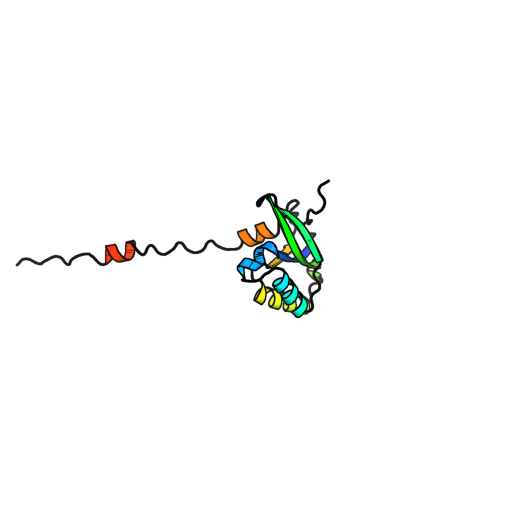condary structure (DSSP, 8-state):
--TT--PPPPTTEEEEEEEGGGGGGGT--HHHHHHHHHHTT--PEEEEEEETTTTEEEEEEEEEEEEGGG--HHHHHHHHHHHHHHHHHHEEEEE--S---TT--HHHHHHHTSPPPPPPP-TTHHHHTT--PPP----

pLDDT: mean 80.11, std 18.2, range [33.53, 97.94]

Radius of gyration: 22.68 Å; chains: 1; bounding box: 39×73×68 Å